Protein AF-A0A7X6WZL8-F1 (afdb_monomer)

Structure (mmCIF, N/CA/C/O backbone):
data_AF-A0A7X6WZL8-F1
#
_entry.id 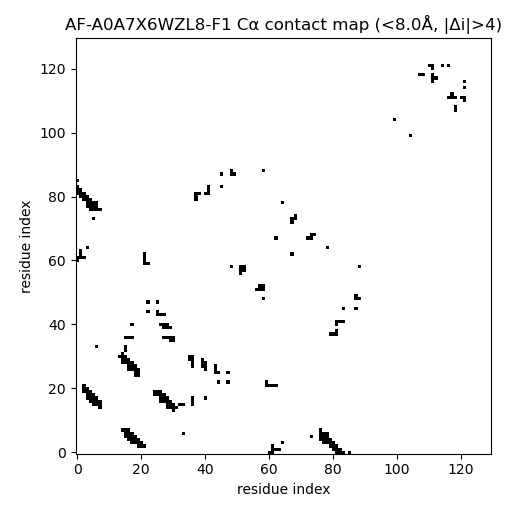  AF-A0A7X6WZL8-F1
#
loop_
_atom_site.group_PDB
_atom_site.id
_atom_site.type_symbol
_atom_site.label_atom_id
_atom_site.label_alt_id
_atom_site.label_comp_id
_atom_site.label_asym_id
_atom_site.label_entity_id
_atom_site.label_seq_id
_atom_site.pdbx_PDB_ins_code
_atom_site.Cartn_x
_atom_site.Cartn_y
_atom_site.Cartn_z
_atom_site.occupancy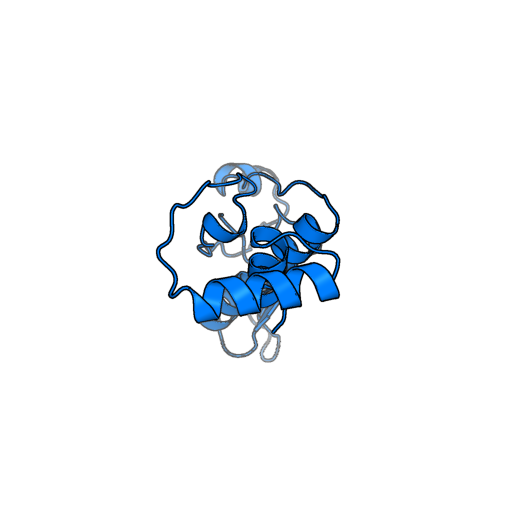
_atom_site.B_iso_or_equiv
_atom_site.auth_seq_id
_atom_site.auth_comp_id
_atom_site.auth_asym_id
_atom_site.auth_atom_id
_atom_site.pdbx_PDB_model_num
ATOM 1 N N . MET A 1 1 ? 6.304 4.610 -2.716 1.00 42.25 1 MET A N 1
ATOM 2 C CA . MET A 1 1 ? 6.973 3.373 -3.192 1.00 42.25 1 MET A CA 1
ATOM 3 C C . MET A 1 1 ? 7.579 3.643 -4.574 1.00 42.25 1 MET A C 1
ATOM 5 O O . MET A 1 1 ? 7.178 4.631 -5.168 1.00 42.25 1 MET A O 1
ATOM 9 N N . LYS A 1 2 ? 8.586 2.899 -5.055 1.00 42.50 2 LYS A N 1
ATOM 10 C CA . LYS A 1 2 ? 9.185 3.087 -6.398 1.00 42.50 2 LYS A CA 1
ATOM 11 C C . LYS A 1 2 ? 8.966 1.804 -7.186 1.00 42.50 2 LYS A C 1
ATOM 13 O O . LYS A 1 2 ? 9.118 0.735 -6.616 1.00 42.50 2 LYS A O 1
ATOM 18 N N . LEU A 1 3 ? 8.536 1.917 -8.435 1.00 43.72 3 LEU A N 1
ATOM 19 C CA . LEU A 1 3 ? 7.977 0.799 -9.192 1.00 43.72 3 LEU A CA 1
ATOM 20 C C . LEU A 1 3 ? 8.603 0.794 -10.557 1.00 43.72 3 LEU A C 1
ATOM 22 O O . LEU A 1 3 ? 8.811 1.849 -11.144 1.00 43.72 3 LEU A O 1
ATOM 26 N N . PHE A 1 4 ? 8.922 -0.393 -11.028 1.00 49.47 4 PHE A N 1
ATOM 27 C CA . PHE A 1 4 ? 9.702 -0.583 -12.228 1.00 49.47 4 PHE A CA 1
ATOM 28 C C . PHE A 1 4 ? 8.756 -0.897 -13.384 1.00 49.47 4 PHE A C 1
ATOM 30 O O . PHE A 1 4 ? 7.657 -1.388 -13.174 1.00 49.47 4 PHE A O 1
ATOM 37 N N . ASN A 1 5 ? 9.135 -0.541 -14.606 1.00 42.41 5 ASN A N 1
ATOM 38 C CA . ASN A 1 5 ? 8.266 -0.692 -15.768 1.00 42.41 5 ASN A CA 1
ATOM 39 C C . ASN A 1 5 ? 8.942 -1.614 -16.783 1.00 42.41 5 ASN A C 1
ATOM 41 O O . ASN A 1 5 ? 10.149 -1.533 -17.002 1.00 42.41 5 ASN A O 1
ATOM 45 N N . ARG A 1 6 ? 8.157 -2.457 -17.467 1.00 43.41 6 ARG A N 1
ATOM 46 C CA . ARG A 1 6 ? 8.491 -2.837 -18.842 1.00 43.41 6 ARG A CA 1
ATOM 47 C C . ARG A 1 6 ? 7.893 -1.750 -19.707 1.00 43.41 6 ARG A C 1
ATOM 49 O O . ARG A 1 6 ? 6.719 -1.435 -19.593 1.00 43.41 6 ARG A O 1
ATOM 56 N N . LEU A 1 7 ? 8.671 -1.228 -20.632 1.00 46.50 7 LEU A N 1
ATOM 57 C CA . LEU A 1 7 ? 8.102 -0.623 -21.820 1.00 46.50 7 LEU A CA 1
ATOM 58 C C . LEU A 1 7 ? 8.503 -1.544 -22.960 1.00 46.50 7 LEU A C 1
ATOM 60 O O . LEU A 1 7 ? 9.633 -1.515 -23.441 1.00 46.50 7 LEU A O 1
ATOM 64 N N . ALA A 1 8 ? 7.604 -2.460 -23.316 1.00 42.91 8 ALA A N 1
ATOM 65 C CA . ALA A 1 8 ? 7.828 -3.346 -24.444 1.00 42.91 8 ALA A CA 1
ATOM 66 C C . ALA A 1 8 ? 7.851 -2.501 -25.724 1.00 42.91 8 ALA A C 1
ATOM 68 O O . ALA A 1 8 ? 6.836 -1.941 -26.131 1.00 42.91 8 ALA A O 1
ATOM 69 N N . HIS A 1 9 ? 9.014 -2.383 -26.364 1.00 43.16 9 HIS A N 1
ATOM 70 C CA . HIS A 1 9 ? 9.109 -1.713 -27.652 1.00 43.16 9 HIS A CA 1
ATOM 71 C C . HIS A 1 9 ? 8.499 -2.579 -28.769 1.00 43.16 9 HIS A C 1
ATOM 73 O O . HIS A 1 9 ? 9.005 -3.650 -29.097 1.00 43.16 9 HIS A O 1
ATOM 79 N N . LYS A 1 10 ? 7.414 -2.056 -29.348 1.00 43.62 10 LYS A N 1
ATOM 80 C CA . LYS A 1 10 ? 6.969 -2.111 -30.752 1.00 43.62 10 LYS A CA 1
ATOM 81 C C . LYS A 1 10 ? 7.263 -3.401 -31.544 1.00 43.62 10 LYS A C 1
ATOM 83 O O . LYS A 1 10 ? 8.180 -3.461 -32.362 1.00 43.62 10 LYS A O 1
ATOM 88 N N . LYS A 1 11 ? 6.317 -4.338 -31.489 1.00 46.84 11 LYS A N 1
ATOM 89 C CA . LYS A 1 11 ? 5.683 -4.822 -32.725 1.00 46.84 11 LYS A CA 1
ATOM 90 C C . LYS A 1 11 ? 4.273 -4.248 -32.726 1.00 46.84 11 LYS A C 1
ATOM 92 O O . LYS A 1 11 ? 3.582 -4.335 -31.723 1.00 46.84 11 LYS A O 1
ATOM 97 N N . THR A 1 12 ? 3.924 -3.552 -33.800 1.00 51.34 12 THR A N 1
ATOM 98 C CA . THR A 1 12 ? 2.609 -2.949 -34.047 1.00 51.34 12 THR A CA 1
ATOM 99 C C . THR A 1 12 ? 1.511 -3.892 -33.537 1.00 51.34 12 THR A C 1
ATOM 101 O O . THR A 1 12 ? 1.451 -5.012 -34.037 1.00 51.34 12 THR A O 1
ATOM 104 N N . ASP A 1 13 ? 0.724 -3.443 -32.546 1.00 64.31 13 ASP A N 1
ATOM 105 C CA . ASP A 1 13 ? -0.425 -4.126 -31.904 1.00 64.31 13 ASP A CA 1
ATOM 106 C C . ASP A 1 13 ? -0.211 -4.877 -30.562 1.00 64.31 13 ASP A C 1
ATOM 108 O O . ASP A 1 13 ? -1.091 -5.617 -30.134 1.00 64.31 13 ASP A O 1
ATOM 112 N N . THR A 1 14 ? 0.915 -4.708 -29.850 1.00 69.88 14 THR A N 1
ATOM 113 C CA . THR A 1 14 ? 1.079 -5.288 -28.491 1.00 69.88 14 THR A CA 1
ATOM 114 C C . THR A 1 14 ? 0.925 -4.260 -27.360 1.00 69.88 14 THR A C 1
ATOM 116 O O . THR A 1 14 ? 1.601 -3.229 -27.435 1.00 69.88 14 THR A O 1
ATOM 119 N N . PRO A 1 15 ? 0.157 -4.561 -26.289 1.00 79.31 15 PRO A N 1
ATOM 120 C CA . PRO A 1 15 ? 0.016 -3.687 -25.125 1.00 79.31 15 PRO A CA 1
ATOM 121 C C . PRO A 1 15 ? 1.332 -3.490 -24.370 1.00 79.31 15 PRO A C 1
ATOM 123 O O . PRO A 1 15 ? 2.218 -4.354 -24.349 1.00 79.31 15 PRO A O 1
ATOM 126 N N . TRP A 1 16 ? 1.427 -2.359 -23.683 1.00 83.56 16 TRP A N 1
ATOM 127 C CA . TRP A 1 16 ? 2.401 -2.124 -22.629 1.00 83.56 16 TRP A CA 1
ATOM 128 C C . TRP A 1 16 ? 2.095 -3.054 -21.460 1.00 83.56 16 TRP A C 1
ATOM 130 O O . TRP A 1 16 ? 0.955 -3.126 -21.026 1.00 83.56 16 TRP A O 1
ATOM 140 N N . GLY A 1 17 ? 3.096 -3.763 -20.946 1.00 85.38 17 GLY A N 1
ATOM 141 C CA . GLY A 1 17 ? 2.969 -4.536 -19.708 1.00 85.38 17 GLY A CA 1
ATOM 142 C C . GLY A 1 17 ? 3.804 -3.890 -18.616 1.00 85.38 17 GLY A C 1
ATOM 143 O O . GLY A 1 17 ? 4.849 -3.336 -18.9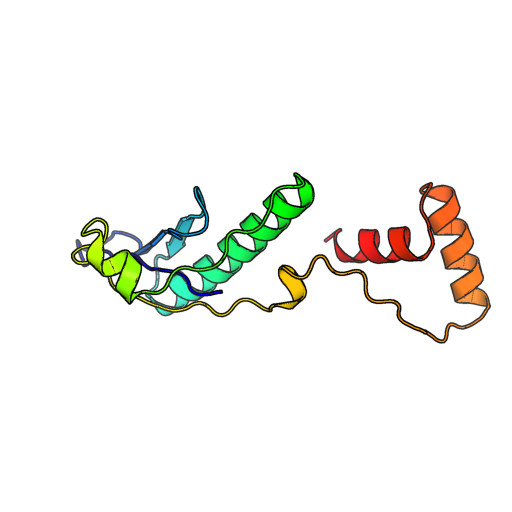16 1.00 85.38 17 GLY A O 1
ATOM 144 N N . VAL A 1 18 ? 3.394 -3.981 -17.364 1.00 87.75 18 VAL A N 1
ATOM 145 C CA . VAL A 1 18 ? 4.139 -3.463 -16.215 1.00 87.75 18 VAL A CA 1
ATOM 146 C C . VAL A 1 18 ? 4.342 -4.596 -15.222 1.00 87.75 18 VAL A C 1
ATOM 148 O O . VAL A 1 18 ? 3.461 -5.433 -15.038 1.00 87.75 18 VAL A O 1
ATOM 151 N N . VAL A 1 19 ? 5.522 -4.634 -14.612 1.00 90.44 19 VAL A N 1
ATOM 152 C CA . VAL A 1 19 ? 5.889 -5.592 -13.566 1.00 90.44 19 VAL A CA 1
ATOM 153 C C . VAL A 1 19 ? 6.423 -4.793 -12.404 1.00 90.44 19 VAL A C 1
ATOM 155 O O . VAL A 1 19 ? 7.270 -3.938 -12.625 1.00 90.44 19 VAL A O 1
ATOM 158 N N . VAL A 1 20 ? 6.024 -5.122 -11.183 1.00 90.06 20 VAL A N 1
ATOM 159 C CA . VAL A 1 20 ? 6.599 -4.511 -9.988 1.00 90.06 20 VAL A CA 1
ATOM 160 C C . VAL A 1 20 ? 7.548 -5.496 -9.288 1.00 90.06 20 VAL A C 1
ATOM 162 O O . VAL A 1 20 ? 7.092 -6.308 -8.495 1.00 90.06 20 VAL A O 1
ATOM 165 N N . PRO A 1 21 ? 8.869 -5.435 -9.538 1.00 87.50 21 PRO A N 1
ATOM 166 C CA . PRO A 1 21 ? 9.872 -6.314 -8.932 1.00 87.50 21 PRO A CA 1
ATOM 167 C C . PRO A 1 21 ? 9.789 -6.472 -7.412 1.00 87.50 21 PRO A C 1
ATOM 169 O O . PRO A 1 21 ? 9.990 -7.569 -6.904 1.00 87.50 21 PRO A O 1
ATOM 172 N N . ASP A 1 22 ? 9.483 -5.392 -6.689 1.00 88.12 22 ASP A N 1
ATOM 173 C CA . ASP A 1 22 ? 9.397 -5.429 -5.225 1.00 88.12 22 ASP A CA 1
ATOM 174 C C . ASP A 1 22 ? 8.098 -6.066 -4.709 1.00 88.12 22 ASP A C 1
ATOM 176 O O . ASP A 1 22 ? 8.027 -6.411 -3.533 1.00 88.12 22 ASP A O 1
ATOM 180 N N . LEU A 1 23 ? 7.082 -6.225 -5.566 1.00 90.12 23 LEU A N 1
ATOM 181 C CA . LEU A 1 23 ? 5.776 -6.794 -5.234 1.00 90.12 23 LEU A CA 1
ATOM 182 C C . LEU A 1 23 ? 5.528 -8.036 -6.110 1.00 90.12 23 LEU A C 1
ATOM 184 O O . LEU A 1 23 ? 4.957 -7.931 -7.202 1.00 90.12 23 LEU A O 1
ATOM 188 N N . PRO A 1 24 ? 5.979 -9.226 -5.678 1.00 88.31 24 PRO A N 1
ATOM 189 C CA . PRO A 1 24 ? 5.849 -10.445 -6.464 1.00 88.31 24 PRO A CA 1
ATOM 190 C C . PRO A 1 24 ? 4.399 -10.701 -6.891 1.00 88.31 24 PRO A C 1
ATOM 192 O O . PRO A 1 24 ? 3.482 -10.696 -6.074 1.00 88.31 24 PRO A O 1
ATOM 195 N N . GLY A 1 25 ? 4.191 -10.935 -8.187 1.00 89.56 25 GLY A N 1
ATOM 196 C CA . GLY A 1 25 ? 2.857 -11.176 -8.742 1.00 89.56 25 GLY A CA 1
ATOM 197 C C . GLY A 1 25 ? 2.064 -9.915 -9.110 1.00 89.56 25 GLY A C 1
ATOM 198 O O . GLY A 1 25 ? 0.993 -10.045 -9.697 1.00 89.56 25 GLY A O 1
ATOM 199 N N . CYS A 1 26 ? 2.572 -8.712 -8.822 1.00 92.50 26 CYS A N 1
ATOM 200 C CA . CYS A 1 26 ? 1.920 -7.462 -9.206 1.00 92.50 26 CYS A CA 1
ATOM 201 C C . CYS A 1 26 ? 2.264 -7.082 -10.658 1.00 92.50 26 CYS A C 1
ATOM 203 O O . CYS A 1 26 ? 3.412 -6.763 -10.997 1.00 92.50 26 CYS A O 1
ATOM 205 N N . PHE A 1 27 ? 1.240 -7.112 -11.514 1.00 91.44 27 PHE A N 1
ATOM 206 C CA . PHE A 1 27 ? 1.331 -6.817 -12.940 1.00 91.44 27 PHE A CA 1
ATOM 207 C C . PHE A 1 27 ? 0.176 -5.922 -13.385 1.00 91.44 27 PHE A C 1
ATOM 209 O O . PHE A 1 27 ? -0.939 -6.039 -12.882 1.00 91.44 27 PHE A O 1
ATOM 216 N N . SER A 1 28 ? 0.420 -5.085 -14.389 1.00 91.75 28 SER A N 1
ATOM 217 C CA . SER A 1 28 ? -0.635 -4.347 -15.090 1.00 91.75 28 SER A CA 1
ATOM 218 C C . SER A 1 28 ? -0.321 -4.250 -16.582 1.00 91.75 28 SER A C 1
ATOM 220 O O . SER A 1 28 ? 0.741 -4.684 -17.038 1.00 91.75 28 SER A O 1
ATOM 222 N N . ALA A 1 29 ? -1.255 -3.733 -17.374 1.00 89.38 29 ALA A N 1
ATOM 223 C CA . ALA A 1 29 ? -1.048 -3.511 -18.798 1.00 89.38 29 ALA A CA 1
ATOM 224 C C . ALA A 1 29 ? -1.834 -2.294 -19.288 1.00 89.38 29 ALA A C 1
ATOM 226 O O . ALA A 1 29 ? -2.812 -1.906 -18.654 1.00 89.38 29 ALA A O 1
ATOM 227 N N . ALA A 1 30 ? -1.424 -1.704 -20.409 1.00 89.00 30 ALA A N 1
ATOM 228 C CA . ALA A 1 30 ? -2.144 -0.621 -21.070 1.00 89.00 30 ALA A CA 1
ATOM 229 C C . ALA A 1 30 ? -1.974 -0.677 -22.591 1.00 89.00 30 ALA A C 1
ATOM 231 O O . ALA A 1 30 ? -0.889 -0.967 -23.089 1.00 89.00 30 ALA A O 1
ATOM 232 N N . ASP A 1 31 ? -3.024 -0.332 -23.329 1.00 85.69 31 ASP A N 1
ATOM 233 C CA . ASP A 1 31 ? -2.997 -0.310 -24.797 1.00 85.69 31 ASP A CA 1
ATOM 234 C C . ASP A 1 31 ? -2.549 1.052 -25.350 1.00 85.69 31 ASP A C 1
ATOM 236 O O . ASP A 1 31 ? -1.825 1.132 -26.342 1.00 85.69 31 ASP A O 1
ATOM 240 N N . GLU A 1 32 ? -2.957 2.139 -24.690 1.00 83.12 32 GLU A N 1
ATOM 241 C CA . GLU A 1 32 ? -2.919 3.490 -25.264 1.00 83.12 32 GLU A CA 1
ATOM 242 C C . GLU A 1 32 ? -1.558 4.186 -25.142 1.00 83.12 32 GLU A C 1
ATOM 244 O O . GLU A 1 32 ? -1.210 5.031 -25.969 1.00 83.12 32 GLU A O 1
ATOM 249 N N . GLY A 1 33 ? -0.752 3.841 -24.135 1.00 83.88 33 GLY A N 1
ATOM 250 C CA . GLY A 1 33 ? 0.502 4.546 -23.906 1.00 83.88 33 GLY A CA 1
ATOM 251 C C . GLY A 1 33 ? 1.161 4.280 -22.562 1.00 83.88 33 GLY A C 1
ATOM 252 O O . GLY A 1 33 ? 0.642 3.571 -21.702 1.00 83.88 33 GLY A O 1
ATOM 253 N N . ILE A 1 34 ? 2.324 4.910 -22.400 1.00 82.50 34 ILE A N 1
ATOM 254 C CA . ILE A 1 34 ? 3.158 4.847 -21.195 1.00 82.50 34 ILE A CA 1
ATOM 255 C C . ILE A 1 34 ? 2.444 5.487 -20.003 1.00 82.50 34 ILE A C 1
ATOM 257 O O . ILE A 1 34 ? 2.475 4.927 -18.913 1.00 82.50 34 ILE A O 1
ATOM 261 N N . ASP A 1 35 ? 1.785 6.628 -20.212 1.00 87.44 35 ASP A N 1
ATOM 262 C CA . ASP A 1 35 ? 1.098 7.350 -19.138 1.00 87.44 35 ASP A CA 1
ATOM 263 C C . ASP A 1 35 ? -0.028 6.492 -18.543 1.00 87.44 35 ASP A C 1
ATOM 265 O O . ASP A 1 35 ? -0.086 6.300 -17.331 1.00 87.44 35 ASP A O 1
ATOM 269 N N . GLN A 1 36 ? -0.838 5.856 -19.398 1.00 89.38 36 GLN A N 1
ATOM 270 C CA . GLN A 1 36 ? -1.864 4.907 -18.957 1.00 89.38 36 GLN A CA 1
ATOM 271 C C . GLN A 1 36 ? -1.253 3.682 -18.260 1.00 89.38 36 GLN A C 1
ATOM 273 O O . GLN A 1 36 ? -1.795 3.210 -17.266 1.00 89.38 36 GLN A O 1
ATOM 278 N N . ALA A 1 37 ? -0.115 3.170 -18.741 1.00 87.62 37 ALA A N 1
ATOM 279 C CA . ALA A 1 37 ? 0.575 2.056 -18.089 1.00 87.62 37 ALA A CA 1
ATOM 280 C C . ALA A 1 37 ? 1.013 2.412 -16.658 1.00 87.62 37 ALA A C 1
ATOM 282 O O . ALA A 1 37 ? 0.919 1.574 -15.764 1.00 87.62 37 ALA A O 1
ATOM 283 N N . ILE A 1 38 ? 1.457 3.653 -16.430 1.00 86.69 38 ILE A N 1
ATOM 284 C CA . ILE A 1 38 ? 1.841 4.149 -15.103 1.00 86.69 38 ILE A CA 1
ATOM 285 C C . ILE A 1 38 ? 0.619 4.257 -14.186 1.00 86.69 38 ILE A C 1
ATOM 287 O O . ILE A 1 38 ? 0.694 3.808 -13.043 1.00 86.69 38 ILE A O 1
ATOM 291 N N . GLU A 1 39 ? -0.499 4.808 -14.664 1.00 90.19 39 GLU A N 1
ATOM 292 C CA . GLU A 1 39 ? -1.726 4.886 -13.859 1.00 90.19 39 GLU A CA 1
ATOM 293 C C . GLU A 1 39 ? -2.267 3.489 -13.518 1.00 90.19 39 GLU A C 1
ATOM 295 O O . GLU A 1 39 ? -2.500 3.189 -12.349 1.00 90.19 39 GLU A O 1
ATOM 300 N N . ASN A 1 40 ? -2.320 2.576 -14.492 1.00 91.38 40 ASN A N 1
ATOM 301 C CA . ASN A 1 40 ? -2.747 1.192 -14.257 1.00 91.38 40 ASN A CA 1
ATOM 302 C C . ASN A 1 40 ? -1.813 0.456 -13.286 1.00 91.38 40 ASN A C 1
ATOM 304 O O . ASN A 1 40 ? -2.247 -0.413 -12.534 1.00 91.38 40 ASN A O 1
ATOM 308 N N . ALA A 1 41 ? -0.514 0.769 -13.301 1.00 89.88 41 ALA A N 1
ATOM 309 C CA . ALA A 1 41 ? 0.420 0.236 -12.318 1.00 89.88 41 ALA A CA 1
ATOM 310 C C . ALA A 1 41 ? 0.065 0.713 -10.906 1.00 89.88 41 ALA A C 1
ATOM 312 O O . ALA A 1 41 ? -0.032 -0.124 -10.014 1.00 89.88 41 ALA A O 1
ATOM 313 N N . LYS A 1 42 ? -0.178 2.019 -10.700 1.00 89.38 42 LYS A N 1
ATOM 314 C CA . LYS A 1 42 ? -0.564 2.570 -9.385 1.00 89.38 42 LYS A CA 1
ATOM 315 C C . LYS A 1 42 ? -1.788 1.862 -8.808 1.00 89.38 42 LYS A C 1
ATOM 317 O O . LYS A 1 42 ? -1.768 1.500 -7.635 1.00 89.38 42 LYS A O 1
ATOM 322 N N . GLU A 1 43 ? -2.805 1.624 -9.633 1.00 90.12 43 GLU A N 1
ATOM 323 C CA . GLU A 1 43 ? -4.003 0.879 -9.230 1.00 90.12 43 GLU A CA 1
ATOM 324 C C . GLU A 1 43 ? -3.674 -0.569 -8.846 1.00 90.12 43 GLU A C 1
ATOM 326 O O . GLU A 1 43 ? -4.033 -1.015 -7.758 1.00 90.12 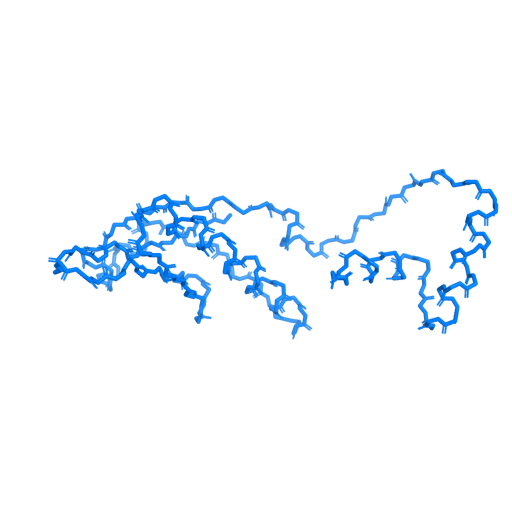43 GLU A O 1
ATOM 331 N N . ALA A 1 44 ? -2.924 -1.291 -9.687 1.00 92.12 44 ALA A N 1
ATOM 332 C CA . ALA A 1 44 ? -2.529 -2.676 -9.410 1.00 92.12 44 ALA A CA 1
ATOM 333 C C . ALA A 1 44 ? -1.732 -2.817 -8.103 1.00 92.12 44 ALA A C 1
ATOM 335 O O . ALA A 1 44 ? -1.808 -3.836 -7.420 1.00 92.12 44 ALA A O 1
ATOM 336 N N . ILE A 1 45 ? -0.973 -1.789 -7.743 1.00 90.25 45 ILE A N 1
ATOM 337 C CA . ILE A 1 45 ? -0.165 -1.760 -6.527 1.00 90.25 45 ILE A CA 1
ATOM 338 C C . ILE A 1 45 ? -0.999 -1.469 -5.297 1.00 90.25 45 ILE A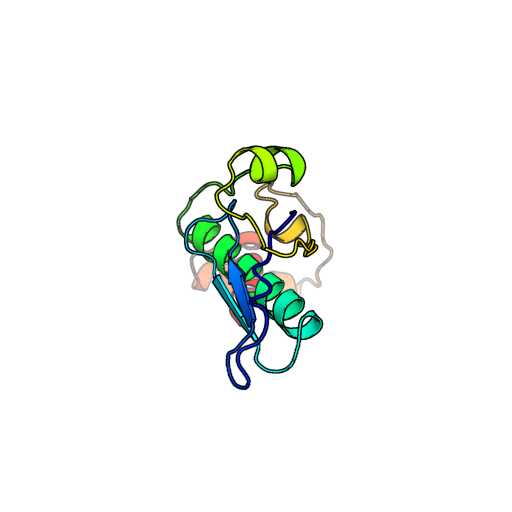 C 1
ATOM 340 O O . ILE A 1 45 ? -0.773 -2.107 -4.274 1.00 90.25 45 ILE A O 1
ATOM 344 N N . ALA A 1 46 ? -1.944 -0.531 -5.388 1.00 87.88 46 ALA A N 1
ATOM 345 C CA . ALA A 1 46 ? -2.894 -0.287 -4.311 1.00 87.88 46 ALA A CA 1
ATOM 346 C C . ALA A 1 46 ? -3.664 -1.576 -3.989 1.00 87.88 46 ALA A C 1
ATOM 348 O O . ALA A 1 46 ? -3.686 -1.997 -2.838 1.00 87.88 46 ALA A O 1
ATOM 349 N N . LEU A 1 47 ? -4.154 -2.274 -5.019 1.00 89.81 47 LEU A N 1
ATOM 350 C CA . LEU A 1 47 ? -4.833 -3.562 -4.862 1.00 89.81 47 LEU A CA 1
ATOM 351 C C . LEU A 1 47 ? -3.929 -4.642 -4.254 1.00 89.81 47 LEU A C 1
ATOM 353 O O . LEU A 1 47 ? -4.362 -5.378 -3.373 1.00 89.81 47 LEU A O 1
ATOM 357 N N . TRP A 1 48 ? -2.672 -4.740 -4.698 1.00 91.88 48 TRP A N 1
ATOM 358 C CA . TRP A 1 48 ? -1.718 -5.698 -4.131 1.00 91.88 48 TRP A CA 1
ATOM 359 C C . TRP A 1 48 ? -1.446 -5.410 -2.649 1.00 91.88 48 TRP A C 1
ATOM 361 O O . TRP A 1 48 ? -1.445 -6.324 -1.834 1.00 91.88 48 TRP A O 1
ATOM 371 N N . ILE A 1 49 ? -1.252 -4.136 -2.288 1.00 87.69 49 ILE A N 1
ATOM 372 C CA . ILE A 1 49 ? -1.057 -3.700 -0.899 1.00 87.69 49 ILE A CA 1
ATOM 373 C C . ILE A 1 49 ? -2.271 -4.065 -0.044 1.00 87.69 49 ILE A C 1
ATOM 375 O O . ILE A 1 49 ? -2.104 -4.622 1.038 1.00 87.69 49 ILE A O 1
ATOM 379 N N . GLU A 1 50 ? -3.477 -3.749 -0.515 1.00 85.81 50 GLU A N 1
ATOM 380 C CA . GLU A 1 50 ? -4.723 -4.038 0.196 1.00 85.81 50 GLU A CA 1
ATOM 381 C C . GLU A 1 50 ? -4.899 -5.541 0.444 1.00 85.81 50 GLU A C 1
ATOM 383 O O . GLU A 1 50 ? -5.259 -5.944 1.555 1.00 85.81 50 GLU A O 1
ATOM 388 N N . ASP A 1 51 ? -4.600 -6.373 -0.557 1.00 89.81 51 ASP A N 1
ATOM 389 C CA . ASP A 1 51 ? -4.643 -7.830 -0.431 1.00 89.81 51 ASP A CA 1
ATOM 390 C C . ASP A 1 51 ? -3.589 -8.342 0.562 1.00 89.81 51 ASP A C 1
ATOM 392 O O . ASP A 1 51 ? -3.924 -9.084 1.487 1.00 89.81 51 ASP A O 1
ATOM 396 N N . SER A 1 52 ? -2.338 -7.881 0.462 1.00 89.25 52 SER A N 1
ATOM 397 C CA . SER A 1 52 ? -1.283 -8.254 1.412 1.00 89.25 52 SER A CA 1
ATOM 398 C C . SER A 1 52 ? -1.625 -7.852 2.848 1.00 89.25 52 SER A C 1
ATOM 400 O O . SER A 1 52 ? -1.486 -8.674 3.754 1.00 89.25 52 SER A O 1
ATOM 402 N N . ILE A 1 53 ? -2.152 -6.643 3.078 1.00 84.56 53 ILE A N 1
ATOM 403 C CA . ILE A 1 53 ? -2.621 -6.216 4.408 1.00 84.56 53 ILE A CA 1
ATOM 404 C C . ILE A 1 53 ? -3.754 -7.128 4.895 1.00 84.56 53 ILE A C 1
ATOM 406 O O . ILE A 1 53 ? -3.731 -7.584 6.041 1.00 84.56 53 ILE A O 1
ATOM 410 N N . SER A 1 54 ? -4.726 -7.430 4.031 1.00 83.62 54 SER A N 1
ATOM 411 C CA . SER A 1 54 ? -5.870 -8.290 4.366 1.00 83.62 54 SER A CA 1
ATOM 412 C C . SER A 1 54 ? -5.445 -9.715 4.730 1.00 83.62 54 SER A C 1
ATOM 414 O O . SER A 1 54 ? -6.052 -10.342 5.600 1.00 83.62 54 SER A O 1
ATOM 416 N N . ASN A 1 55 ? -4.366 -10.203 4.117 1.00 86.81 55 ASN A N 1
ATOM 417 C CA . ASN A 1 55 ? -3.769 -11.509 4.385 1.00 86.81 55 ASN A CA 1
ATOM 418 C C . ASN A 1 55 ? -2.748 -11.493 5.544 1.00 86.81 55 ASN A C 1
ATOM 420 O O . ASN A 1 55 ? -2.211 -12.543 5.904 1.00 86.81 55 ASN A O 1
ATOM 424 N N . GLY A 1 56 ? -2.498 -10.336 6.171 1.00 83.75 56 GLY A N 1
ATOM 425 C CA . GLY A 1 56 ? -1.527 -10.186 7.261 1.00 83.75 56 GLY A CA 1
ATOM 426 C C . GLY A 1 56 ? -0.068 -10.310 6.810 1.00 83.75 56 GLY A C 1
ATOM 427 O O . GLY A 1 56 ? 0.808 -10.640 7.614 1.00 83.75 56 GLY A O 1
ATOM 428 N N . GLU A 1 57 ? 0.192 -10.084 5.526 1.00 87.12 57 GLU A N 1
ATOM 429 C CA . GLU A 1 57 ? 1.520 -10.084 4.929 1.00 87.12 57 GLU A CA 1
ATOM 430 C C . GLU A 1 57 ? 2.198 -8.724 5.115 1.00 87.12 57 GLU A C 1
ATOM 432 O O . GLU A 1 57 ? 1.558 -7.675 5.200 1.00 87.12 57 GLU A O 1
ATOM 437 N N . SER A 1 58 ? 3.529 -8.728 5.181 1.00 83.75 58 SER A N 1
ATOM 438 C CA . SER A 1 58 ? 4.294 -7.489 5.247 1.00 83.75 58 SER A CA 1
ATOM 439 C C . SER A 1 58 ? 4.531 -6.918 3.855 1.00 83.75 58 SER A C 1
ATOM 441 O O . SER A 1 58 ? 4.860 -7.636 2.912 1.00 83.75 58 SER A O 1
ATOM 443 N N . ILE A 1 59 ? 4.437 -5.596 3.747 1.00 84.75 59 ILE A N 1
ATOM 444 C CA . ILE A 1 59 ? 4.721 -4.886 2.502 1.00 84.75 59 ILE A CA 1
ATOM 445 C C . ILE A 1 59 ? 6.246 -4.742 2.366 1.00 84.75 59 ILE A C 1
ATOM 447 O O . ILE A 1 59 ? 6.887 -4.148 3.246 1.00 84.75 59 ILE A O 1
ATOM 451 N N . PRO A 1 60 ? 6.866 -5.275 1.296 1.00 85.31 60 PRO A N 1
ATOM 452 C CA . PRO A 1 60 ? 8.304 -5.16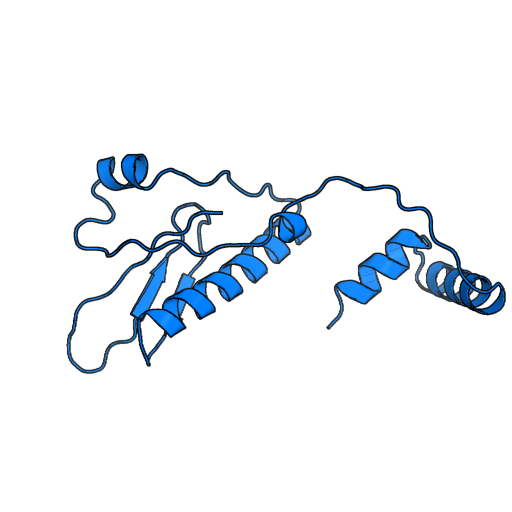9 1.095 1.00 85.31 60 PRO A CA 1
ATOM 453 C C . PRO A 1 60 ? 8.764 -3.714 0.969 1.00 85.31 60 PRO A C 1
ATOM 455 O O . PRO A 1 60 ? 8.070 -2.849 0.432 1.00 85.31 60 PRO A O 1
ATOM 458 N N . LYS A 1 61 ? 9.983 -3.428 1.438 1.00 82.81 61 LYS A N 1
ATOM 459 C CA . LYS A 1 61 ? 10.593 -2.113 1.214 1.00 82.81 61 LYS A CA 1
ATOM 460 C C . LYS A 1 61 ? 11.008 -1.976 -0.251 1.00 82.81 61 LYS A C 1
ATOM 462 O O . LYS A 1 61 ? 11.610 -2.909 -0.775 1.00 82.81 61 LYS A O 1
ATOM 467 N N . PRO A 1 62 ? 10.791 -0.806 -0.874 1.00 82.81 62 PRO A N 1
ATOM 468 C CA . PRO A 1 62 ? 11.162 -0.610 -2.264 1.00 82.81 62 PRO A CA 1
ATOM 469 C C . PRO A 1 62 ? 12.680 -0.617 -2.465 1.00 82.81 62 PRO A C 1
ATOM 471 O O . PRO A 1 62 ? 13.420 0.050 -1.730 1.00 82.81 62 PRO A O 1
ATOM 474 N N . SER A 1 63 ? 13.124 -1.311 -3.507 1.00 85.94 63 SER A N 1
ATOM 475 C CA . SER A 1 63 ? 14.504 -1.338 -3.982 1.00 85.94 63 SER A CA 1
ATOM 476 C C . SER A 1 63 ? 14.882 -0.029 -4.683 1.00 85.94 63 SER A C 1
ATOM 478 O O . SER A 1 63 ? 14.038 0.766 -5.112 1.00 85.94 63 SER A O 1
ATOM 480 N N . THR A 1 64 ? 16.185 0.227 -4.838 1.00 85.19 64 THR A N 1
ATOM 481 C CA . THR A 1 64 ? 16.651 1.310 -5.715 1.00 85.19 64 THR A CA 1
ATOM 482 C C . THR A 1 64 ? 16.725 0.825 -7.165 1.00 85.19 64 THR A C 1
ATOM 484 O O . THR A 1 64 ? 17.073 -0.327 -7.419 1.00 85.19 64 THR A O 1
ATOM 487 N N . ILE A 1 65 ? 16.465 1.717 -8.133 1.00 83.50 65 ILE A N 1
ATOM 488 C CA . ILE A 1 65 ? 16.655 1.418 -9.568 1.00 83.50 65 ILE A CA 1
ATOM 489 C C . ILE A 1 65 ? 18.081 0.906 -9.817 1.00 83.50 65 ILE A C 1
ATOM 491 O O . ILE A 1 65 ? 18.276 -0.079 -10.520 1.00 83.50 65 ILE A O 1
ATOM 495 N N . THR A 1 66 ? 19.073 1.541 -9.190 1.00 88.19 66 THR A N 1
ATOM 496 C CA . THR A 1 66 ? 20.487 1.182 -9.322 1.00 88.19 66 THR A CA 1
ATOM 497 C C . THR A 1 66 ? 20.777 -0.248 -8.872 1.00 88.19 66 THR A C 1
ATOM 499 O O . THR A 1 66 ? 21.611 -0.912 -9.481 1.00 88.19 66 THR A O 1
ATOM 502 N N . ASP A 1 67 ? 20.132 -0.734 -7.811 1.00 89.44 67 ASP A N 1
ATOM 503 C CA . ASP A 1 67 ? 20.355 -2.099 -7.330 1.00 89.44 67 ASP A CA 1
ATOM 504 C C . ASP A 1 67 ? 19.696 -3.133 -8.238 1.00 89.44 67 ASP A C 1
ATOM 506 O O . ASP A 1 67 ? 20.318 -4.149 -8.542 1.00 89.44 67 ASP A O 1
ATOM 510 N N . LEU A 1 68 ? 18.507 -2.837 -8.765 1.00 85.25 68 LEU A N 1
ATOM 511 C CA . LEU A 1 68 ? 17.854 -3.726 -9.722 1.00 85.25 68 LEU A CA 1
ATOM 512 C C . LEU A 1 68 ? 18.557 -3.770 -11.076 1.00 85.25 68 LEU A C 1
ATOM 514 O O . LEU A 1 68 ? 18.674 -4.843 -11.660 1.00 85.25 68 LEU A O 1
ATOM 518 N N . GLN A 1 69 ? 19.095 -2.651 -11.562 1.00 84.69 69 GLN A N 1
ATOM 519 C CA . GLN A 1 69 ? 19.871 -2.626 -12.806 1.00 84.69 69 GLN A CA 1
ATOM 520 C C . GLN A 1 69 ? 21.111 -3.527 -12.746 1.00 84.69 69 GLN A C 1
ATOM 522 O O . GLN A 1 69 ? 21.501 -4.097 -13.760 1.00 84.69 69 GLN A O 1
ATOM 527 N N . LYS A 1 70 ? 21.714 -3.716 -11.564 1.00 90.44 70 LYS A N 1
ATOM 528 C CA . LYS A 1 70 ? 22.868 -4.619 -11.398 1.00 90.44 70 LYS A CA 1
ATOM 529 C C . LYS A 1 70 ? 22.516 -6.095 -11.595 1.00 90.44 70 LYS A C 1
ATOM 531 O O . LYS A 1 70 ? 23.426 -6.890 -11.807 1.00 90.44 70 LYS A O 1
ATOM 536 N N . THR A 1 71 ? 21.240 -6.472 -11.493 1.00 87.69 71 THR A N 1
ATOM 537 C CA . THR A 1 71 ? 20.805 -7.870 -11.650 1.00 87.69 71 THR A CA 1
ATOM 538 C C . THR A 1 71 ? 20.839 -8.339 -13.107 1.00 87.69 71 THR A C 1
ATOM 540 O O . THR A 1 71 ? 20.973 -9.535 -13.348 1.00 87.69 71 THR A O 1
ATOM 543 N N . GLY A 1 72 ? 20.718 -7.416 -14.071 1.00 85.94 72 GLY A N 1
ATOM 544 C CA . GLY A 1 72 ? 20.601 -7.719 -15.503 1.00 85.94 72 GLY A CA 1
ATOM 545 C C . GLY A 1 72 ? 19.263 -8.343 -15.929 1.00 85.94 72 GLY A C 1
ATOM 546 O O . GLY A 1 72 ? 19.030 -8.546 -17.117 1.00 85.94 72 GLY A O 1
ATOM 547 N N . GLU A 1 73 ? 18.351 -8.635 -14.993 1.00 85.31 73 GLU A N 1
ATOM 548 C CA . GLU A 1 73 ? 17.050 -9.260 -15.290 1.00 85.31 73 GLU A CA 1
ATOM 549 C C . GLU A 1 73 ? 16.156 -8.358 -16.163 1.00 85.31 73 GLU A C 1
ATOM 551 O O . GLU A 1 73 ? 15.384 -8.835 -16.996 1.00 85.31 73 GLU A O 1
ATOM 556 N N . TYR A 1 74 ? 16.316 -7.041 -16.015 1.00 81.44 74 TYR A N 1
ATOM 557 C CA . TYR A 1 74 ? 15.492 -6.011 -16.654 1.00 81.44 74 TYR A CA 1
ATOM 558 C C . TYR A 1 74 ? 16.235 -5.266 -17.775 1.00 81.44 74 TYR A C 1
ATOM 560 O O . TYR A 1 74 ? 15.945 -4.103 -18.073 1.00 81.44 74 TYR A O 1
ATOM 568 N N . ASP A 1 75 ? 17.209 -5.912 -18.414 1.00 84.56 75 ASP A N 1
ATOM 569 C CA . ASP A 1 75 ? 17.962 -5.311 -19.514 1.00 84.56 75 ASP A CA 1
ATOM 570 C C . ASP A 1 75 ? 17.049 -4.978 -20.707 1.00 84.56 75 ASP A C 1
ATOM 572 O O . ASP A 1 75 ? 16.290 -5.810 -21.208 1.00 84.56 75 ASP A O 1
ATOM 576 N N . GLY A 1 76 ? 17.106 -3.725 -21.169 1.00 81.94 76 GLY A N 1
ATOM 577 C CA . GLY A 1 76 ? 16.252 -3.210 -22.249 1.00 81.94 76 GLY A CA 1
ATOM 578 C C . GLY A 1 76 ? 14.856 -2.752 -21.809 1.00 81.94 76 GLY A C 1
ATOM 579 O O . GLY A 1 76 ? 14.053 -2.357 -22.654 1.00 81.94 76 GLY A O 1
ATOM 580 N N . TRP A 1 77 ? 14.563 -2.776 -20.507 1.00 84.31 77 TRP A N 1
ATOM 581 C CA . TRP A 1 77 ? 13.323 -2.247 -19.945 1.00 84.31 77 TRP A CA 1
ATOM 582 C C . TRP A 1 77 ? 13.443 -0.735 -19.716 1.00 84.31 77 TRP A C 1
ATOM 584 O O . TRP A 1 77 ? 14.543 -0.201 -19.552 1.00 84.31 77 TRP A O 1
ATOM 594 N N . ILE A 1 78 ? 12.310 -0.027 -19.699 1.00 83.94 78 ILE A N 1
ATOM 595 C CA . ILE A 1 78 ? 12.289 1.406 -19.385 1.00 83.94 78 ILE A CA 1
ATOM 596 C C . ILE A 1 78 ? 11.754 1.587 -17.980 1.00 83.94 78 ILE A C 1
ATOM 598 O O . ILE A 1 78 ? 10.693 1.083 -17.642 1.00 83.94 78 ILE A O 1
ATOM 602 N N . TRP A 1 79 ? 12.476 2.365 -17.192 1.00 81.62 79 TRP A N 1
ATOM 603 C CA . TRP A 1 79 ? 12.182 2.620 -15.795 1.00 81.62 79 TRP A CA 1
ATOM 604 C C . TRP A 1 79 ? 11.207 3.794 -15.659 1.00 81.62 79 TRP A C 1
ATOM 606 O O . TRP A 1 79 ? 11.383 4.821 -16.313 1.00 81.62 79 TRP A O 1
ATOM 616 N N . ALA A 1 80 ? 10.217 3.660 -14.780 1.00 82.56 80 ALA A N 1
ATOM 617 C CA . ALA A 1 80 ? 9.395 4.772 -14.314 1.00 82.56 80 ALA A CA 1
ATOM 618 C C . ALA A 1 80 ? 9.374 4.786 -12.784 1.00 82.56 80 ALA A C 1
ATOM 620 O O . ALA A 1 80 ? 10.067 4.005 -12.139 1.00 82.56 80 ALA A O 1
ATOM 621 N N . VAL A 1 81 ? 8.623 5.714 -12.205 1.00 81.50 81 VAL A N 1
ATOM 622 C CA . VAL A 1 81 ? 8.320 5.741 -10.777 1.00 81.50 81 VAL A CA 1
ATOM 623 C C . VAL A 1 81 ? 6.834 6.023 -10.666 1.00 81.50 81 VAL A C 1
ATOM 625 O O . VAL A 1 81 ? 6.370 7.026 -11.202 1.00 81.50 81 VAL A O 1
ATOM 628 N N . ALA A 1 82 ? 6.096 5.157 -9.979 1.00 79.62 82 ALA A N 1
ATOM 629 C CA . ALA A 1 82 ? 4.724 5.449 -9.599 1.00 79.62 82 ALA A CA 1
ATOM 630 C C . ALA A 1 82 ? 4.677 5.798 -8.106 1.00 79.62 82 ALA A C 1
ATOM 632 O O . ALA A 1 82 ? 5.170 5.074 -7.240 1.00 79.62 82 ALA A O 1
ATOM 633 N N . GLU A 1 83 ? 4.145 6.974 -7.814 1.00 76.31 83 GLU A N 1
ATOM 634 C CA . GLU A 1 83 ? 3.979 7.438 -6.446 1.00 76.31 83 GLU A CA 1
ATOM 635 C C . GLU A 1 83 ? 2.735 6.781 -5.848 1.00 76.31 83 GLU A C 1
ATOM 637 O O . GLU A 1 83 ? 1.671 6.772 -6.462 1.00 76.31 83 GLU A O 1
ATOM 642 N N . VAL A 1 84 ? 2.902 6.209 -4.658 1.00 74.62 84 VAL A N 1
ATOM 643 C CA . VAL A 1 84 ? 1.836 5.587 -3.866 1.00 74.62 84 VAL A CA 1
ATOM 644 C C . VAL A 1 84 ? 1.787 6.345 -2.554 1.00 74.62 84 VAL A C 1
ATOM 646 O O . VAL A 1 84 ? 2.850 6.585 -1.965 1.00 74.62 84 VAL A O 1
ATOM 649 N N . ASP A 1 85 ? 0.583 6.724 -2.133 1.00 73.31 85 ASP A N 1
ATOM 650 C CA . ASP A 1 85 ? 0.361 7.429 -0.876 1.00 73.31 85 ASP A CA 1
ATOM 651 C C . ASP A 1 85 ? 0.870 6.566 0.295 1.00 73.31 85 ASP A C 1
ATOM 653 O O . ASP A 1 85 ? 0.425 5.425 0.448 1.00 73.31 85 ASP A O 1
ATOM 657 N N . PRO A 1 86 ? 1.812 7.068 1.116 1.00 67.19 86 PRO A N 1
ATOM 658 C CA . PRO A 1 86 ? 2.280 6.367 2.305 1.00 67.19 86 PRO A CA 1
ATOM 659 C C . PRO A 1 86 ? 1.151 5.948 3.252 1.00 67.19 86 PRO A C 1
ATOM 661 O O . PRO A 1 86 ? 1.292 4.932 3.923 1.00 67.19 86 PRO A O 1
ATOM 664 N N . ALA A 1 87 ? 0.035 6.682 3.281 1.00 71.75 87 ALA A N 1
ATOM 665 C CA . ALA A 1 87 ? -1.113 6.346 4.117 1.00 71.75 87 ALA A CA 1
ATOM 666 C C . ALA A 1 87 ? -1.757 4.995 3.753 1.00 71.75 87 ALA A C 1
ATOM 668 O O . ALA A 1 87 ? -2.402 4.389 4.600 1.00 71.75 87 ALA A O 1
ATOM 669 N N . LEU A 1 88 ? -1.568 4.500 2.523 1.00 66.75 88 LEU A N 1
ATOM 670 C CA . LEU A 1 88 ? -2.093 3.199 2.085 1.00 66.75 88 LEU A CA 1
ATOM 671 C C . LEU A 1 88 ? -1.296 2.010 2.637 1.00 66.75 88 LEU A C 1
ATOM 673 O O . LEU A 1 88 ? -1.789 0.889 2.633 1.00 66.75 88 LEU A O 1
ATOM 677 N N . ILE A 1 89 ? -0.059 2.242 3.079 1.00 67.00 89 ILE A N 1
ATOM 678 C CA . ILE A 1 89 ? 0.864 1.203 3.564 1.00 67.00 89 ILE A CA 1
ATOM 679 C C . ILE A 1 89 ? 1.208 1.363 5.048 1.00 67.00 89 ILE A C 1
ATOM 681 O O . ILE A 1 89 ? 1.989 0.578 5.582 1.00 67.00 89 ILE A O 1
ATOM 685 N N . ASP A 1 90 ? 0.684 2.406 5.691 1.00 68.69 90 ASP A N 1
ATOM 686 C CA . ASP A 1 90 ? 0.922 2.692 7.098 1.00 68.69 90 ASP A CA 1
ATOM 687 C C . ASP A 1 90 ? -0.018 1.839 7.960 1.00 68.69 90 ASP A C 1
ATOM 689 O O . ASP A 1 90 ? -1.223 2.076 8.028 1.00 68.69 90 ASP A O 1
ATOM 693 N N . ASP A 1 91 ? 0.542 0.817 8.608 1.00 65.56 91 ASP A N 1
ATOM 694 C CA . ASP A 1 91 ? -0.171 -0.068 9.532 1.00 65.56 91 ASP A CA 1
ATOM 695 C C . ASP A 1 91 ? -0.220 0.491 10.964 1.00 65.56 91 ASP A C 1
ATOM 697 O O . ASP A 1 91 ? -0.756 -0.145 11.883 1.00 65.56 91 ASP A O 1
ATOM 701 N N . THR A 1 92 ? 0.326 1.691 11.189 1.00 73.31 92 THR A N 1
ATOM 702 C CA . THR A 1 92 ? 0.331 2.289 12.516 1.00 73.31 92 THR A CA 1
ATOM 703 C C . THR A 1 92 ? -1.066 2.763 12.911 1.00 73.31 92 THR A C 1
ATOM 705 O O . THR A 1 92 ? -1.804 3.413 12.174 1.00 73.31 92 THR A O 1
ATOM 708 N N . THR A 1 93 ? -1.463 2.432 14.141 1.00 76.62 93 THR A N 1
ATOM 709 C CA . THR A 1 93 ? -2.728 2.923 14.692 1.00 76.62 93 THR A CA 1
ATOM 710 C C . THR A 1 93 ? -2.561 4.359 15.181 1.00 76.62 93 THR A C 1
ATOM 712 O O . THR A 1 93 ? -1.979 4.593 16.245 1.00 76.62 93 THR A O 1
ATOM 715 N N . GLU A 1 94 ? -3.150 5.318 14.470 1.00 83.56 94 GLU A N 1
ATOM 716 C CA . GLU A 1 94 ? -3.261 6.697 14.944 1.00 83.56 94 GLU A CA 1
ATOM 717 C C . GLU A 1 94 ? -4.522 6.897 15.808 1.00 83.56 94 GLU A C 1
ATOM 719 O O . GLU A 1 94 ? -5.654 6.626 15.398 1.00 83.56 94 GLU A O 1
ATOM 724 N N . ARG A 1 95 ? -4.351 7.404 17.039 1.00 86.81 95 ARG A N 1
ATOM 725 C CA . ARG A 1 95 ? -5.483 7.799 17.894 1.00 86.81 95 ARG A CA 1
ATOM 726 C C . ARG A 1 95 ? -5.926 9.222 17.580 1.00 86.81 95 ARG A C 1
ATOM 728 O O . ARG A 1 95 ? -5.280 10.181 17.996 1.00 86.81 95 ARG A O 1
ATOM 735 N N . VAL A 1 96 ? -7.100 9.343 16.972 1.00 90.56 96 VAL A N 1
ATOM 736 C CA . VAL A 1 96 ? -7.734 10.631 16.665 1.00 90.56 96 VAL A CA 1
ATOM 737 C C . VAL A 1 96 ? -8.795 11.021 17.702 1.00 90.56 96 VAL A C 1
ATOM 739 O O . VAL A 1 96 ? -9.551 10.182 18.195 1.00 90.56 96 VAL A O 1
ATOM 742 N N . ASN A 1 97 ? -8.885 12.317 18.016 1.00 94.06 97 ASN A N 1
ATOM 743 C CA . ASN A 1 97 ? -9.980 12.889 18.806 1.00 94.06 97 ASN A CA 1
ATOM 744 C C . ASN A 1 97 ? -10.969 13.591 17.870 1.00 94.06 97 ASN A C 1
ATOM 746 O O . ASN A 1 97 ? -10.586 14.512 17.153 1.00 94.06 97 ASN A O 1
ATOM 750 N N . ILE A 1 98 ? -12.243 13.193 17.898 1.00 93.88 98 ILE A N 1
ATOM 751 C CA . ILE A 1 98 ? -13.282 13.739 17.012 1.00 93.88 98 ILE A CA 1
ATOM 752 C C . ILE A 1 98 ? -14.484 14.272 17.797 1.00 93.88 98 ILE A C 1
ATOM 754 O O . ILE A 1 98 ? -14.825 13.767 18.866 1.00 93.88 98 ILE A O 1
ATOM 758 N N . THR A 1 99 ? -15.159 15.279 17.238 1.00 96.38 99 THR A N 1
ATOM 759 C CA . THR A 1 99 ? -16.419 15.813 17.776 1.00 96.38 99 THR A CA 1
ATOM 760 C C . THR A 1 99 ? -17.591 15.289 16.956 1.00 96.38 99 THR A C 1
ATOM 762 O O . THR A 1 99 ? -17.640 15.497 15.747 1.00 96.38 99 THR A O 1
ATOM 765 N N . LEU A 1 100 ? -18.563 14.645 17.607 1.00 96.38 100 LEU A N 1
ATOM 766 C CA . LEU A 1 100 ? -19.765 14.113 16.959 1.00 96.38 100 LEU A CA 1
ATOM 767 C C . LEU A 1 100 ? -21.034 14.593 17.678 1.00 96.38 100 LEU A C 1
ATOM 769 O O . LEU A 1 100 ? -21.070 14.608 18.913 1.00 96.38 100 LEU A O 1
ATOM 773 N N . PRO A 1 101 ? -22.120 14.923 16.952 1.00 98.00 101 PRO A N 1
ATOM 774 C CA . PRO A 1 101 ? -23.416 15.154 17.576 1.00 98.00 101 PRO A CA 1
ATOM 775 C C . PRO A 1 101 ? -23.871 13.918 18.364 1.00 98.00 101 PRO A C 1
ATOM 777 O O . PRO A 1 101 ? -23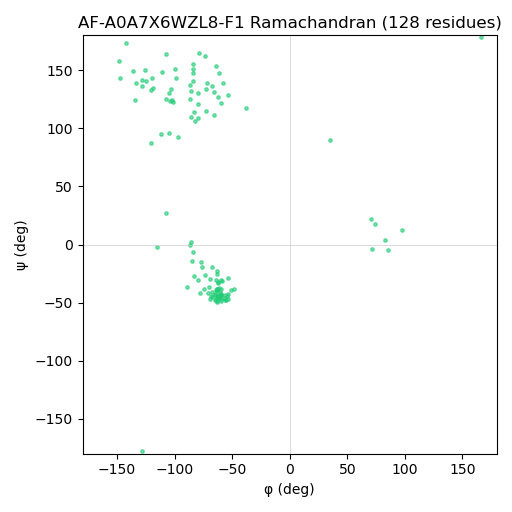.770 12.794 17.868 1.00 98.00 101 PRO A O 1
ATOM 780 N N . ARG A 1 102 ? -24.458 14.112 19.554 1.00 97.31 102 ARG A N 1
ATOM 781 C CA . ARG A 1 102 ? -24.896 13.003 20.433 1.00 97.31 102 ARG A CA 1
ATOM 782 C C . ARG A 1 102 ? -25.762 11.958 19.720 1.00 97.31 102 ARG A C 1
ATOM 784 O O . ARG A 1 102 ? -25.588 10.767 19.951 1.00 97.31 102 ARG A O 1
ATOM 791 N N . ARG A 1 103 ? -26.660 12.390 18.824 1.00 97.62 103 ARG A N 1
ATOM 792 C CA . ARG A 1 103 ? -27.520 11.487 18.036 1.00 97.62 103 ARG A CA 1
ATOM 793 C C . ARG A 1 103 ? -26.715 10.569 17.111 1.00 97.62 103 ARG A C 1
ATOM 795 O O . ARG A 1 103 ? -27.062 9.405 16.969 1.00 97.62 103 ARG A O 1
ATOM 802 N N . ILE A 1 104 ? -25.657 11.088 16.487 1.00 97.38 104 ILE A N 1
ATOM 803 C CA . ILE A 1 104 ? -24.793 10.316 15.586 1.00 97.38 104 ILE A CA 1
ATOM 804 C C . ILE A 1 104 ? -23.957 9.318 16.382 1.00 97.38 104 ILE A C 1
ATOM 806 O O . ILE A 1 104 ? -23.870 8.164 15.980 1.00 97.38 104 ILE A O 1
ATOM 810 N N . LEU A 1 105 ? -23.427 9.726 17.540 1.00 97.19 105 LEU A N 1
ATOM 811 C CA . LEU A 1 105 ? -22.685 8.824 18.422 1.00 97.19 105 LEU A CA 1
ATOM 812 C C . LEU A 1 105 ? -23.550 7.639 18.885 1.00 97.19 105 LEU A C 1
ATOM 814 O O . LEU A 1 105 ? -23.104 6.500 18.814 1.00 97.19 105 LEU A O 1
ATOM 818 N N . ALA A 1 106 ? -24.806 7.891 19.270 1.00 97.19 106 ALA A N 1
ATOM 819 C CA . ALA A 1 106 ? -25.740 6.831 19.658 1.00 97.19 106 ALA A CA 1
ATOM 820 C C . ALA A 1 106 ? -26.064 5.863 18.502 1.00 97.19 106 ALA A C 1
ATOM 822 O O . ALA A 1 106 ? -26.168 4.655 18.709 1.00 97.19 106 ALA A O 1
ATOM 823 N N . LEU A 1 107 ? -26.201 6.380 17.275 1.00 96.69 107 LEU A N 1
ATOM 824 C CA . LEU A 1 107 ? -26.407 5.549 16.085 1.00 96.69 107 LEU A CA 1
ATOM 825 C C . LEU A 1 107 ? -25.168 4.710 15.753 1.00 96.69 107 LEU A C 1
ATOM 827 O O . LEU A 1 107 ? -25.305 3.540 15.402 1.00 96.69 107 LEU A O 1
ATOM 831 N N . LEU A 1 108 ? -23.973 5.294 15.872 1.00 96.31 108 LEU A N 1
ATOM 832 C CA . LEU A 1 108 ? -22.708 4.585 15.688 1.00 96.31 108 LEU A CA 1
ATOM 833 C C . LEU A 1 108 ? -22.579 3.436 16.693 1.00 96.31 108 LEU A C 1
ATOM 835 O O . LEU A 1 108 ? -22.289 2.317 16.289 1.00 96.31 108 LEU A O 1
ATOM 839 N N . ASP A 1 109 ? -22.871 3.688 17.971 1.00 96.75 109 ASP A N 1
ATOM 840 C CA . ASP A 1 109 ? -22.872 2.662 19.020 1.00 96.75 109 ASP A CA 1
ATOM 841 C C . ASP A 1 109 ? -23.783 1.484 18.691 1.00 96.75 109 ASP A C 1
ATOM 843 O O . ASP A 1 109 ? -23.388 0.324 18.814 1.00 96.75 109 ASP A O 1
ATOM 847 N N . GLN A 1 110 ? -25.010 1.779 18.261 1.00 97.12 110 GLN A N 1
ATOM 848 C CA . GLN A 1 110 ? -25.983 0.748 17.931 1.00 97.12 110 GLN A CA 1
ATOM 849 C C . GLN A 1 110 ? -25.532 -0.094 16.733 1.00 97.12 110 GLN A C 1
ATOM 851 O O . GLN A 1 110 ? -25.665 -1.320 16.764 1.00 97.12 110 GLN A O 1
ATOM 856 N N . ARG A 1 111 ? -25.000 0.548 15.686 1.00 96.38 111 ARG A N 1
ATOM 857 C CA . ARG A 1 111 ? -24.540 -0.146 14.478 1.00 96.38 111 ARG A CA 1
ATOM 858 C C . ARG A 1 111 ? -23.289 -0.976 14.729 1.00 96.38 111 ARG A C 1
ATOM 860 O O . ARG A 1 111 ? -23.305 -2.156 14.400 1.00 96.38 111 ARG A O 1
ATOM 867 N N . ALA A 1 112 ? -22.287 -0.407 15.397 1.00 96.56 112 ALA A N 1
ATOM 868 C CA . ALA A 1 112 ? -21.077 -1.125 15.784 1.00 96.56 112 ALA A CA 1
ATOM 869 C C . ALA A 1 112 ? -21.425 -2.363 16.623 1.00 96.56 112 ALA A C 1
ATOM 871 O O . ALA A 1 112 ? -21.039 -3.475 16.278 1.00 96.56 112 ALA A O 1
ATOM 872 N N . LYS A 1 113 ? -22.288 -2.210 17.638 1.00 96.12 113 LYS A N 1
ATOM 873 C CA . LYS A 1 113 ? -22.752 -3.340 18.455 1.00 96.12 113 LYS A CA 1
ATOM 874 C C . LYS A 1 113 ? -23.485 -4.408 17.638 1.00 96.12 113 LYS A C 1
ATOM 876 O O . LYS A 1 113 ? -23.297 -5.591 17.894 1.00 96.12 113 LYS A O 1
ATOM 881 N N . SER A 1 114 ? -24.325 -4.004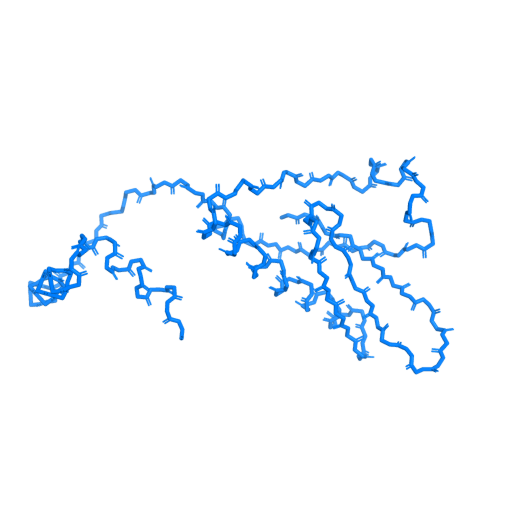 16.684 1.00 94.94 114 SER A N 1
ATOM 882 C CA . SER A 1 114 ? -25.074 -4.943 15.833 1.00 94.94 114 SER A CA 1
ATOM 883 C C . SER A 1 114 ? -24.164 -5.702 14.863 1.00 94.94 114 SER A C 1
ATOM 885 O O . SER A 1 114 ? -24.465 -6.843 14.530 1.00 94.94 114 SER A O 1
ATOM 887 N N . ALA A 1 115 ? -23.053 -5.088 14.449 1.00 93.69 115 ALA A N 1
ATOM 888 C CA . ALA A 1 115 ? -22.016 -5.706 13.627 1.00 93.69 115 ALA A CA 1
ATOM 889 C C . ALA A 1 115 ? -20.989 -6.522 14.439 1.00 93.69 115 ALA A C 1
ATOM 891 O O . ALA A 1 115 ? -20.145 -7.183 13.848 1.00 93.69 115 ALA A O 1
ATOM 892 N N . GLY A 1 116 ? -21.050 -6.497 15.779 1.00 95.00 116 GLY A N 1
ATOM 893 C CA . GLY A 1 116 ? -20.046 -7.137 16.640 1.00 95.00 116 GLY A CA 1
ATOM 894 C C . GLY A 1 116 ? -18.711 -6.387 16.706 1.00 95.00 116 GLY A C 1
ATOM 895 O O . GLY A 1 116 ? -17.716 -6.954 17.142 1.00 95.00 116 GLY A O 1
ATOM 896 N N . GLU A 1 117 ? -18.700 -5.116 16.308 1.00 94.00 117 GLU A N 1
ATOM 897 C CA . GLU A 1 117 ? -17.509 -4.290 16.138 1.00 94.00 117 GLU A CA 1
ATOM 898 C C . GLU A 1 117 ? -17.357 -3.212 17.220 1.00 94.00 117 GLU A C 1
ATOM 900 O O . GLU A 1 117 ? -18.299 -2.831 17.926 1.00 94.00 117 GLU A O 1
ATOM 905 N N . THR A 1 118 ? -16.148 -2.658 17.322 1.00 95.38 118 THR A N 1
ATOM 906 C CA . THR A 1 118 ? -15.913 -1.416 18.079 1.00 95.38 118 THR A CA 1
ATOM 907 C C . THR A 1 118 ? -16.342 -0.193 17.261 1.00 95.38 118 THR A C 1
ATOM 909 O O . THR A 1 118 ? -16.501 -0.274 16.049 1.00 95.38 118 THR A O 1
ATOM 912 N N . ARG A 1 119 ? -16.499 0.986 17.886 1.00 94.81 119 ARG A N 1
ATOM 913 C CA . ARG A 1 119 ? -16.789 2.237 17.146 1.00 94.81 119 ARG A CA 1
ATOM 914 C C . ARG A 1 119 ? -15.767 2.498 16.036 1.00 94.81 119 ARG A C 1
ATOM 916 O O . ARG A 1 119 ? -16.151 2.838 14.925 1.00 94.81 119 ARG A O 1
ATOM 923 N N . SER A 1 120 ? -14.482 2.363 16.365 1.00 92.94 120 SER A N 1
ATOM 924 C CA . SER A 1 120 ? -13.369 2.551 15.434 1.00 92.94 120 SER A CA 1
ATOM 925 C C . SER A 1 120 ? -13.335 1.462 14.366 1.00 92.94 120 SER A C 1
ATOM 927 O O . SER A 1 120 ? -13.205 1.797 13.196 1.00 92.94 120 SER A O 1
ATOM 929 N N . GLY A 1 121 ? -13.528 0.193 14.748 1.00 90.50 121 GLY A N 1
ATOM 930 C CA . GLY A 1 121 ? -13.589 -0.929 13.802 1.00 90.50 121 GLY A CA 1
ATOM 931 C C . GLY A 1 121 ? -14.729 -0.777 12.797 1.00 90.50 121 GLY A C 1
ATOM 932 O O . GLY A 1 121 ? -14.515 -0.877 11.596 1.00 90.50 121 GLY A O 1
ATOM 933 N N . TYR A 1 122 ? -15.916 -0.390 13.269 1.00 93.62 122 TYR A N 1
ATOM 934 C CA . TYR A 1 122 ? -17.077 -0.153 12.412 1.00 93.62 122 TYR A CA 1
ATOM 935 C C . TYR A 1 122 ? -16.874 1.019 11.436 1.00 93.62 122 TYR A C 1
ATOM 937 O O . TYR A 1 122 ? -17.285 0.940 10.281 1.00 93.62 122 TYR A O 1
ATOM 945 N N . ILE A 1 123 ? -16.227 2.108 11.877 1.00 92.94 123 ILE A N 1
ATOM 946 C CA . ILE A 1 123 ? -15.859 3.220 10.984 1.00 92.94 123 ILE A CA 1
ATOM 947 C C . ILE A 1 123 ? -14.850 2.750 9.930 1.00 92.94 123 ILE A C 1
ATOM 949 O O . ILE A 1 123 ? -15.045 3.042 8.757 1.00 92.94 123 ILE A O 1
ATOM 953 N N . ALA A 1 124 ? -13.806 2.018 10.332 1.00 88.19 124 ALA A N 1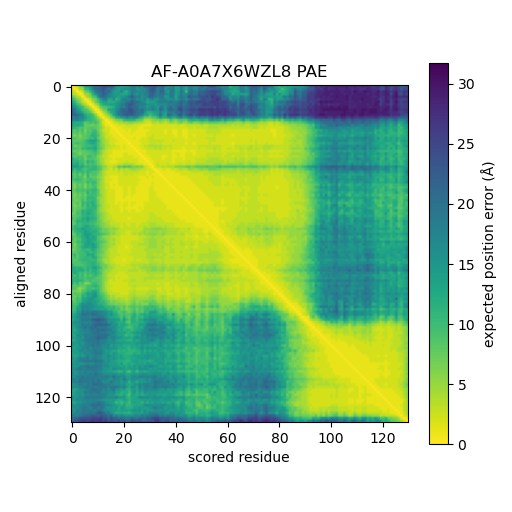
ATOM 954 C CA . ALA A 1 124 ? -12.783 1.520 9.413 1.00 88.19 124 ALA A CA 1
ATOM 955 C C . ALA A 1 124 ? -13.378 0.577 8.356 1.00 88.19 124 ALA A C 1
ATOM 957 O O . ALA A 1 124 ? -13.141 0.757 7.164 1.00 88.19 124 ALA A O 1
ATOM 958 N N . GLN A 1 125 ? -14.231 -0.361 8.777 1.00 84.62 125 GLN A N 1
ATOM 959 C CA . GLN A 1 125 ? -14.934 -1.280 7.883 1.00 84.62 125 GLN A CA 1
ATOM 960 C C . GLN A 1 125 ? -15.757 -0.534 6.824 1.00 84.62 125 GLN A C 1
ATOM 962 O O . GLN A 1 125 ? -15.729 -0.893 5.648 1.00 84.62 125 GLN A O 1
ATOM 967 N N . MET A 1 126 ? -16.473 0.524 7.221 1.00 87.00 126 MET A N 1
ATOM 968 C CA . MET A 1 126 ? -17.263 1.331 6.288 1.00 87.00 126 MET A CA 1
ATOM 969 C C . MET A 1 126 ? -16.419 2.041 5.223 1.00 87.00 126 MET A C 1
ATOM 971 O O . MET A 1 126 ? -16.953 2.350 4.163 1.00 87.00 126 MET A O 1
ATOM 975 N N . THR A 1 127 ? -15.143 2.317 5.492 1.00 82.62 127 THR A N 1
ATOM 976 C CA . THR A 1 127 ? -14.231 2.947 4.526 1.00 82.62 127 THR A CA 1
ATOM 977 C C . THR A 1 127 ? -13.693 1.942 3.506 1.00 82.62 127 THR A C 1
ATOM 979 O O . THR A 1 127 ? -13.444 2.319 2.370 1.00 82.62 127 THR A O 1
ATOM 982 N N . LEU A 1 128 ? -13.547 0.670 3.893 1.00 71.44 128 LEU A N 1
ATOM 983 C CA . LEU A 1 128 ? -13.020 -0.403 3.035 1.00 71.44 128 LEU A CA 1
ATOM 984 C C . LEU A 1 128 ? -14.085 -1.058 2.140 1.00 71.44 128 LEU A C 1
ATOM 986 O O . LEU A 1 128 ? -13.755 -1.800 1.222 1.00 71.44 128 LEU A O 1
ATOM 990 N N . THR A 1 129 ? -15.369 -0.825 2.419 1.00 57.81 129 THR A N 1
ATOM 991 C CA . THR A 1 129 ? -16.471 -1.438 1.666 1.00 57.81 129 THR A CA 1
ATOM 992 C C . THR A 1 129 ? -16.972 -0.451 0.606 1.00 57.81 129 THR A C 1
ATOM 994 O O . THR A 1 129 ? -17.821 0.390 0.910 1.00 57.81 129 THR A O 1
ATOM 997 N N . HIS A 1 130 ? -16.424 -0.527 -0.611 1.00 48.97 130 HIS A N 1
ATOM 998 C CA . HIS A 1 130 ? -16.943 0.170 -1.798 1.00 48.97 130 HIS A CA 1
ATOM 999 C C . HIS A 1 130 ? -18.080 -0.604 -2.475 1.00 48.97 130 HIS A C 1
ATOM 1001 O O . HIS A 1 130 ? -18.006 -1.852 -2.535 1.00 48.97 130 HIS A O 1
#

Mean predicted aligned error: 9.76 Å

Sequence (130 aa):
MKLFNRLAHKKTDTPWGVVVPDLPGCFSAADEGIDQAIENAKEAIALWIEDSISNGESIPKPSTITDLQKTGEYDGWIWAVAEVDPALIDDTTERVNITLPRRILALLDQRAKSAGETRSGYIAQMTLTH

Foldseek 3Di:
DFAFFFQDDDDPPDWGKGDGPQQPPQIFTGRPDDVVRLVRSQVSVLVSLVVCVVVVHARGDDDDPVVVVVVVPQPPGDTDTRDHPVVSRDPDDDDDDDDDDPVVVVVLVVVCVVVVHDSVRSVVVVVPPD

Solvent-accessible surface area (backbone atoms only — not comparable to full-atom values): 7946 Å² total; per-residue (Å²): 90,59,37,47,33,44,50,65,80,79,59,95,92,64,58,34,43,34,44,31,83,67,43,85,91,38,58,33,57,20,80,92,40,68,69,54,30,46,54,39,36,44,52,38,48,51,53,49,47,53,50,33,54,75,71,72,46,82,83,66,78,61,68,54,70,72,63,54,62,72,68,56,83,61,72,85,45,44,80,59,72,41,81,52,68,64,78,78,74,56,85,72,86,78,90,81,90,83,90,70,59,70,72,57,51,54,50,43,51,54,51,13,57,74,71,76,38,48,67,66,53,40,53,52,52,60,72,73,61,126

Secondary structure (DSSP, 8-state):
-----------TTPPEEEE-TTSTT-EEEESS-HHHHHHHHHHHHHHHHHHHHHTTPPPPPPPPHHHHHTT-TTTT---------GGGT------------HHHHHHHHHHHHHHT--HHHHHHHHHH--

Radius of gyration: 20.1 Å; Cα contacts (8 Å, |Δi|>4): 145; chains: 1; bounding box: 50×27×54 Å

pLDDT: mean 82.37, std 14.62, range [42.25, 98.0]

Nearest PDB structures (foldseek):
  6g26-assembly1_D  TM=5.862E-01  e=1.445E-09  Burkholderia pseudomallei K96243
  6g1n-assembly1_B  TM=5.938E-01  e=2.080E-08  Burkholderia pseudomallei K96243
  6g1n-assembly1_D  TM=5.433E-01  e=2.377E-08  Burkholderia pseudomallei K96243
  4p7d-assembly1_D  TM=5.551E-01  e=2.610E-05  Yersinia pestis